Protein AF-A0A5E4D288-F1 (afdb_monomer_lite)

Radius of gyration: 12.93 Å; chains: 1; bounding box: 35×26×31 Å

InterPro domains:
  IPR019025 Cordon-bleu, ubiquitin-like domain [PF09469] (1-74)
  IPR039895 Protein cordon-bleu-like [PTHR21557] (2-84)

Foldseek 3Di:
DEAEPPHDDDDDDDPQFDFQLVCLVVVCVRVVADSVFKFKAQDPVVPDGDDRRGGCVRVVHPYIYIYGRPVVVPDPDDDPPPDD

Secondary structure (DSSP, 8-state):
-EEETTTEEE-----TTSBHHHHHHHHHHHHT--TTSEEEESSTTT-PBP-TTSBTTTTT-S-EEEEE-TTGGG----------

pLDDT: mean 85.33, std 17.64, range [35.34, 97.94]

Sequence (84 aa):
MINFKKTQKAIVIVSPHAPLQELAPVICSKCEFDPLHILLMKDYQSQEPLDLTKSLNDLGLRELYAMDISRATSVTAFNKSSLQ

Organism: Marmota monax (NCBI:txid9995)

Structure (mmCIF, N/CA/C/O backbone):
data_AF-A0A5E4D288-F1
#
_entry.id   AF-A0A5E4D288-F1
#
loop_
_atom_site.group_PDB
_atom_site.id
_atom_site.type_symbol
_atom_site.label_atom_id
_atom_site.label_alt_id
_atom_site.label_comp_id
_atom_site.label_asym_id
_atom_site.label_entity_id
_atom_site.label_seq_id
_atom_site.pdbx_PDB_ins_code
_atom_site.Cartn_x
_atom_site.Cartn_y
_atom_site.Cartn_z
_atom_site.occupancy
_atom_site.B_iso_or_equiv
_atom_site.auth_seq_id
_atom_site.auth_comp_id
_atom_site.auth_asym_id
_atom_site.auth_atom_id
_atom_site.pdbx_PDB_model_num
ATOM 1 N N . MET A 1 1 ? 1.685 8.575 -2.349 1.00 94.38 1 MET A N 1
ATOM 2 C CA . MET A 1 1 ? 1.362 8.995 -0.961 1.00 94.38 1 MET A CA 1
ATOM 3 C C . MET A 1 1 ? 0.508 7.922 -0.306 1.00 94.38 1 MET A C 1
ATOM 5 O O . MET A 1 1 ? -0.306 7.327 -0.996 1.00 94.38 1 MET A O 1
ATOM 9 N N . ILE A 1 2 ? 0.708 7.643 0.979 1.00 96.19 2 ILE A N 1
ATOM 10 C CA . ILE A 1 2 ? -0.061 6.637 1.722 1.00 96.19 2 ILE A CA 1
ATOM 11 C C . ILE A 1 2 ? -0.917 7.357 2.760 1.00 96.19 2 ILE A C 1
ATOM 13 O O . ILE A 1 2 ? -0.375 8.038 3.626 1.00 96.19 2 ILE A O 1
ATOM 17 N N . ASN A 1 3 ? -2.234 7.219 2.679 1.00 95.75 3 ASN A N 1
ATOM 18 C CA . ASN A 1 3 ? -3.178 7.702 3.685 1.00 95.75 3 ASN A CA 1
ATOM 19 C C . ASN A 1 3 ? -3.481 6.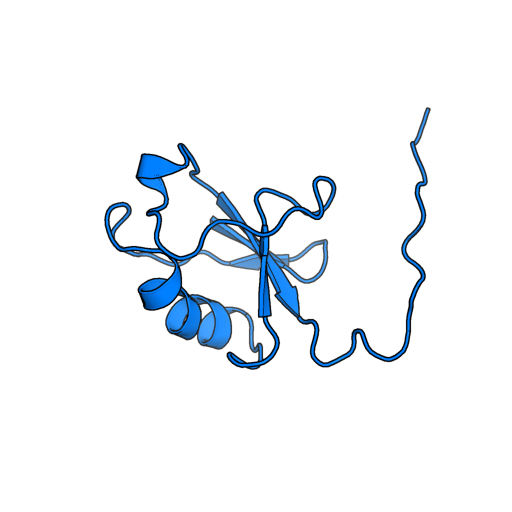557 4.664 1.00 95.75 3 ASN A C 1
ATOM 21 O O . ASN A 1 3 ? -3.637 5.420 4.237 1.00 95.75 3 ASN A O 1
ATOM 25 N N . PHE A 1 4 ? -3.547 6.811 5.967 1.00 94.25 4 PHE A N 1
ATOM 26 C CA . PHE A 1 4 ? -3.799 5.771 6.972 1.00 94.25 4 PHE A CA 1
ATOM 27 C C . PHE A 1 4 ? -4.365 6.383 8.260 1.00 94.25 4 PHE A C 1
ATOM 29 O O . PHE A 1 4 ? -4.363 7.602 8.432 1.00 94.25 4 PHE A O 1
ATOM 36 N N . LYS A 1 5 ? -4.908 5.557 9.169 1.00 90.12 5 LYS A N 1
ATOM 37 C CA . LYS A 1 5 ? -5.503 6.012 10.452 1.00 90.12 5 LYS A CA 1
ATOM 38 C C . LYS A 1 5 ? -6.480 7.201 10.281 1.00 90.12 5 LYS A C 1
ATOM 40 O O . LYS A 1 5 ? -6.562 8.078 11.135 1.00 90.12 5 LYS A O 1
ATOM 45 N N . LYS A 1 6 ? -7.217 7.224 9.160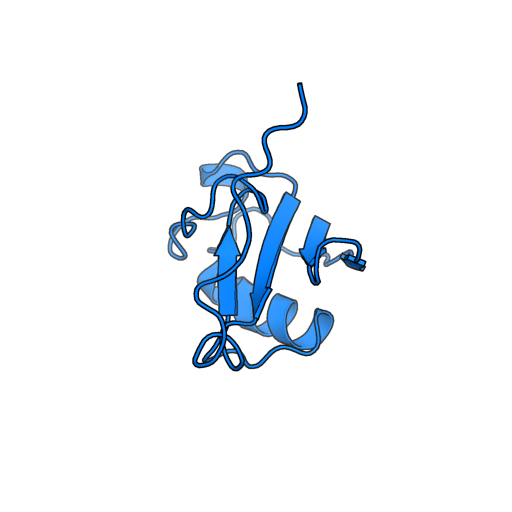 1.00 86.69 6 LYS A N 1
ATOM 46 C CA . LYS A 1 6 ? -8.168 8.259 8.679 1.00 86.69 6 LYS A CA 1
ATOM 47 C C . LYS A 1 6 ? -7.577 9.649 8.406 1.00 86.69 6 LYS A C 1
ATOM 49 O O . LYS A 1 6 ? -7.923 10.240 7.391 1.00 86.69 6 LYS A O 1
ATOM 54 N N . THR A 1 7 ? -6.710 10.167 9.267 1.00 88.69 7 THR A N 1
ATOM 55 C CA . THR A 1 7 ? -6.178 11.539 9.185 1.00 88.69 7 THR A CA 1
ATOM 56 C C . THR A 1 7 ? -4.676 11.603 8.922 1.00 88.69 7 THR A C 1
ATOM 58 O O . THR A 1 7 ? -4.155 12.684 8.655 1.00 88.69 7 THR A O 1
ATOM 61 N N . GLN A 1 8 ? -3.966 10.475 8.986 1.00 94.00 8 GLN A N 1
ATOM 62 C CA . GLN A 1 8 ? -2.513 10.441 8.850 1.00 94.00 8 GLN A CA 1
ATOM 63 C C . GLN A 1 8 ? -2.094 10.174 7.407 1.00 94.00 8 GLN A C 1
ATOM 65 O O . GLN A 1 8 ? -2.784 9.490 6.646 1.00 94.00 8 GLN A O 1
ATOM 70 N N . LYS A 1 9 ? -0.937 10.723 7.031 1.00 96.00 9 LYS A N 1
ATOM 71 C CA . LYS A 1 9 ? -0.337 10.538 5.711 1.00 96.00 9 LYS A CA 1
ATOM 72 C C . LYS A 1 9 ? 1.153 10.267 5.842 1.00 96.00 9 LYS A C 1
ATOM 74 O O . LYS A 1 9 ? 1.828 10.879 6.664 1.00 96.00 9 LYS A O 1
ATOM 79 N N . ALA A 1 10 ? 1.665 9.373 5.008 1.00 95.50 10 ALA A N 1
ATOM 80 C CA . ALA A 1 10 ? 3.080 9.067 4.891 1.00 95.50 10 ALA A CA 1
ATOM 81 C C . ALA A 1 10 ? 3.520 9.160 3.428 1.00 95.50 10 ALA A C 1
ATOM 83 O O . ALA A 1 10 ? 2.802 8.778 2.499 1.00 95.50 10 ALA A O 1
ATOM 84 N N . ILE A 1 11 ? 4.735 9.658 3.221 1.00 95.44 11 ILE A N 1
ATOM 85 C CA . ILE A 1 11 ? 5.392 9.642 1.917 1.00 95.44 11 ILE A CA 1
ATOM 86 C C . ILE A 1 11 ? 6.329 8.437 1.891 1.00 95.44 11 ILE A C 1
ATOM 88 O O . ILE A 1 11 ? 7.176 8.277 2.771 1.00 95.44 11 ILE A O 1
ATOM 92 N N . VAL A 1 12 ? 6.155 7.600 0.872 1.00 93.25 12 VAL A N 1
ATOM 93 C CA . VAL A 1 12 ? 7.041 6.480 0.555 1.00 93.25 12 VAL A CA 1
ATOM 94 C C . VAL A 1 12 ? 7.489 6.672 -0.886 1.00 93.25 12 VAL A C 1
ATOM 96 O O . VAL A 1 12 ? 6.653 6.905 -1.763 1.00 93.25 12 VAL A O 1
ATOM 99 N N . ILE A 1 13 ? 8.799 6.619 -1.113 1.00 94.12 13 ILE A N 1
ATOM 100 C CA . ILE A 1 13 ? 9.386 6.666 -2.451 1.00 94.12 13 ILE A CA 1
ATOM 101 C C . ILE A 1 13 ? 9.570 5.223 -2.910 1.00 94.12 13 ILE A C 1
ATOM 103 O O . ILE A 1 13 ? 10.281 4.453 -2.271 1.00 94.12 13 ILE A O 1
ATOM 107 N N . VAL A 1 14 ? 8.885 4.861 -3.989 1.00 93.19 14 VAL A N 1
ATOM 108 C CA . VAL A 1 14 ? 8.821 3.506 -4.550 1.00 93.19 14 VAL A CA 1
ATOM 109 C C . VAL A 1 14 ? 8.857 3.585 -6.072 1.00 93.19 14 VAL A C 1
ATOM 111 O O . VAL A 1 14 ? 8.595 4.645 -6.645 1.00 93.19 14 VAL A O 1
ATOM 114 N N . SER A 1 15 ? 9.131 2.460 -6.733 1.00 95.25 15 SER A N 1
ATOM 115 C CA . SER A 1 15 ? 8.879 2.350 -8.170 1.00 95.25 15 SER A CA 1
ATOM 116 C C . SER A 1 15 ? 7.366 2.337 -8.425 1.00 95.25 15 SER A C 1
ATOM 118 O O . SER A 1 15 ? 6.672 1.501 -7.844 1.00 95.25 15 SER A O 1
ATOM 120 N N . PRO A 1 16 ? 6.829 3.203 -9.303 1.00 94.31 16 PRO A N 1
ATOM 121 C CA . PRO A 1 16 ? 5.401 3.212 -9.618 1.00 94.31 16 PRO A CA 1
ATOM 122 C C . PRO A 1 16 ? 4.975 2.036 -10.511 1.00 94.31 16 PRO A C 1
ATOM 124 O O . PRO A 1 16 ? 3.780 1.839 -10.711 1.00 94.31 16 PRO A O 1
ATOM 127 N N . HIS A 1 17 ? 5.940 1.278 -11.043 1.00 96.94 17 HIS A N 1
ATOM 128 C CA . HIS A 1 17 ? 5.728 0.098 -11.886 1.00 96.94 17 HIS A CA 1
ATOM 129 C C . HIS A 1 17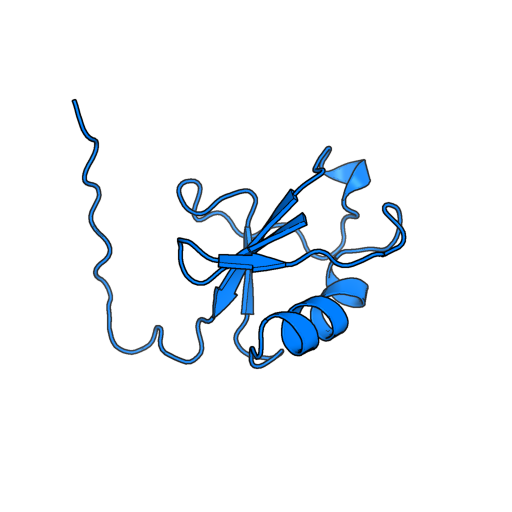 ? 5.840 -1.223 -11.118 1.00 96.94 17 HIS A C 1
ATOM 131 O O . HIS A 1 17 ? 5.502 -2.267 -11.664 1.00 96.94 17 HIS A O 1
ATOM 137 N N . ALA A 1 18 ? 6.328 -1.196 -9.874 1.00 96.88 18 ALA A N 1
ATOM 138 C CA . ALA A 1 18 ? 6.356 -2.392 -9.043 1.00 96.88 18 ALA A CA 1
ATOM 139 C C . ALA A 1 18 ? 4.926 -2.758 -8.607 1.00 96.88 18 ALA A C 1
ATOM 141 O O . ALA A 1 18 ? 4.129 -1.852 -8.321 1.00 96.88 18 ALA A O 1
ATOM 142 N N . PRO A 1 19 ? 4.586 -4.056 -8.544 1.00 97.19 19 PRO A N 1
ATOM 143 C CA . PRO A 1 19 ? 3.278 -4.489 -8.082 1.00 97.19 19 PRO A CA 1
ATOM 144 C C . PRO A 1 19 ? 3.108 -4.161 -6.596 1.00 97.19 19 PRO A C 1
ATOM 146 O O . PRO A 1 19 ? 4.057 -4.213 -5.808 1.00 97.19 19 PRO A O 1
ATOM 149 N N . LEU A 1 20 ? 1.884 -3.833 -6.186 1.00 96.12 20 LEU A N 1
ATOM 150 C CA . LEU A 1 20 ? 1.588 -3.408 -4.817 1.00 96.12 20 LEU A CA 1
ATOM 151 C C . LEU A 1 20 ? 1.984 -4.451 -3.762 1.00 96.12 20 LEU A C 1
ATOM 153 O O . LEU A 1 20 ? 2.382 -4.061 -2.667 1.00 96.12 20 LEU A O 1
ATOM 157 N N . GLN A 1 21 ? 1.931 -5.749 -4.077 1.00 94.69 21 GLN A N 1
ATOM 158 C CA . GLN A 1 21 ? 2.373 -6.818 -3.171 1.00 94.69 21 GLN A CA 1
ATOM 159 C C . GLN A 1 21 ? 3.848 -6.688 -2.755 1.00 94.69 21 GLN A C 1
ATOM 161 O O . GLN A 1 21 ? 4.186 -6.970 -1.609 1.00 94.69 21 GLN A O 1
ATOM 166 N N . GLU A 1 22 ? 4.721 -6.204 -3.644 1.00 94.81 22 GLU A N 1
ATOM 167 C CA . GLU A 1 22 ? 6.137 -5.963 -3.331 1.00 94.81 22 GLU A CA 1
ATOM 168 C C . GLU A 1 22 ? 6.323 -4.691 -2.496 1.00 94.81 22 GLU A C 1
ATOM 170 O O . GLU A 1 22 ? 7.267 -4.572 -1.716 1.00 94.81 22 GLU A O 1
ATOM 175 N N . LEU A 1 23 ? 5.401 -3.736 -2.634 1.00 94.19 23 LEU A N 1
ATOM 176 C CA . LEU A 1 23 ? 5.413 -2.478 -1.891 1.00 94.19 23 LEU A CA 1
ATOM 177 C C . LEU A 1 23 ? 4.761 -2.607 -0.509 1.00 94.19 23 LEU A C 1
ATOM 179 O O . LEU A 1 23 ? 5.045 -1.798 0.379 1.00 94.19 23 LEU A O 1
ATOM 183 N N . ALA A 1 24 ? 3.911 -3.616 -0.304 1.00 92.94 24 ALA A N 1
ATOM 184 C CA . ALA A 1 24 ? 3.163 -3.821 0.929 1.00 92.94 24 ALA A CA 1
ATOM 185 C C . ALA A 1 24 ? 4.062 -3.874 2.180 1.00 92.94 24 ALA A C 1
ATOM 187 O O . ALA A 1 24 ? 3.762 -3.132 3.117 1.00 92.94 24 ALA A O 1
ATOM 188 N N . PRO A 1 25 ? 5.197 -4.605 2.223 1.00 93.12 25 PRO A N 1
ATOM 189 C CA . PRO A 1 25 ? 6.077 -4.606 3.396 1.00 93.12 25 PRO A CA 1
ATOM 190 C C . PRO A 1 25 ? 6.652 -3.222 3.726 1.00 93.12 25 PRO A C 1
ATOM 192 O O . PRO A 1 25 ? 6.742 -2.842 4.895 1.00 93.12 25 PRO A O 1
ATOM 195 N N . VAL A 1 26 ? 6.994 -2.434 2.701 1.00 94.12 26 VAL A N 1
ATOM 196 C CA . VAL A 1 26 ? 7.519 -1.068 2.865 1.00 94.12 26 VAL A CA 1
ATOM 197 C C . VAL A 1 26 ? 6.438 -0.146 3.427 1.00 94.12 26 VAL A C 1
ATOM 199 O O . VAL A 1 26 ? 6.695 0.634 4.346 1.00 94.12 26 VAL A O 1
ATOM 202 N N . ILE A 1 27 ? 5.214 -0.257 2.905 1.00 94.25 27 ILE A N 1
ATOM 203 C CA . ILE A 1 27 ? 4.051 0.489 3.393 1.00 94.25 27 ILE A CA 1
ATOM 204 C C . ILE A 1 27 ? 3.755 0.114 4.850 1.00 94.25 27 ILE A C 1
ATOM 206 O O . ILE A 1 27 ? 3.596 1.006 5.681 1.00 94.25 27 ILE A O 1
ATOM 210 N N . CYS A 1 28 ? 3.750 -1.180 5.179 1.00 93.19 28 CYS A N 1
ATOM 211 C CA . CYS A 1 28 ? 3.506 -1.675 6.535 1.00 93.19 28 CYS A CA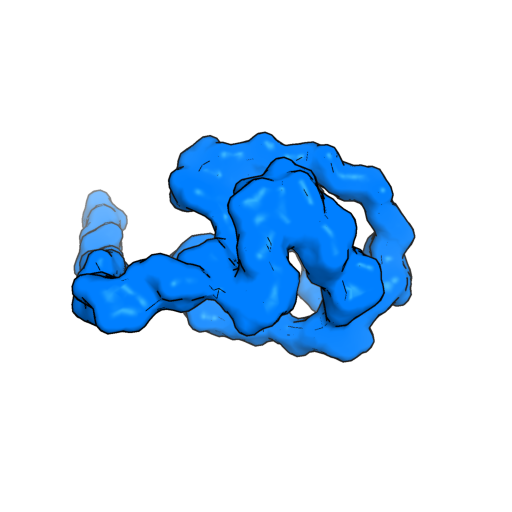 1
ATOM 212 C C . CYS A 1 28 ? 4.529 -1.131 7.524 1.00 93.19 28 CYS A C 1
ATOM 214 O O . CYS A 1 28 ? 4.151 -0.559 8.543 1.00 93.19 28 CYS A O 1
ATOM 216 N N . SER A 1 29 ? 5.818 -1.227 7.190 1.00 93.56 29 SER A N 1
ATOM 217 C CA . SER A 1 29 ? 6.891 -0.678 8.019 1.00 93.56 29 SER A CA 1
ATOM 218 C C . SER A 1 29 ? 6.720 0.827 8.243 1.00 93.56 29 SER A C 1
ATOM 220 O O . SER A 1 29 ? 6.903 1.307 9.359 1.00 93.56 29 SER A O 1
ATOM 222 N N . LYS A 1 30 ? 6.306 1.578 7.212 1.00 94.12 30 LYS A N 1
ATOM 223 C CA . LYS A 1 30 ? 6.115 3.029 7.322 1.00 94.12 30 LYS A CA 1
ATOM 224 C C . LYS A 1 30 ? 4.887 3.427 8.143 1.00 94.12 30 LYS A C 1
ATOM 226 O O . LYS A 1 30 ? 4.921 4.459 8.808 1.00 94.12 30 LYS A O 1
ATOM 231 N N . CYS A 1 31 ? 3.813 2.651 8.056 1.00 92.81 31 CYS A N 1
ATOM 232 C CA . CYS A 1 31 ? 2.553 2.899 8.758 1.00 92.81 31 CYS A CA 1
ATOM 233 C C . CYS A 1 31 ? 2.475 2.222 10.136 1.00 92.81 31 CYS A C 1
ATOM 235 O O . CYS A 1 31 ? 1.483 2.422 10.838 1.00 92.81 31 CYS A O 1
ATOM 237 N N . GLU A 1 32 ? 3.508 1.460 10.515 1.00 92.56 32 GLU A N 1
ATOM 238 C CA . GLU A 1 32 ? 3.565 0.646 11.737 1.00 92.56 32 GLU A CA 1
ATOM 239 C C . GLU A 1 32 ? 2.430 -0.393 11.793 1.00 92.56 32 GLU A C 1
ATOM 241 O O . GLU A 1 32 ? 1.793 -0.588 12.828 1.00 92.56 32 GLU A O 1
ATOM 246 N N . PHE A 1 33 ? 2.142 -1.026 10.652 1.00 92.81 33 PHE A N 1
ATOM 247 C CA . PHE A 1 33 ? 1.111 -2.058 10.510 1.00 92.81 33 PHE A CA 1
ATOM 248 C C . PHE A 1 33 ? 1.714 -3.457 10.421 1.00 92.81 33 PHE A C 1
ATOM 250 O O . PHE A 1 33 ? 2.852 -3.636 9.987 1.00 92.81 33 PHE A O 1
ATOM 257 N N . ASP A 1 34 ? 0.912 -4.452 10.800 1.00 89.19 34 ASP A N 1
ATOM 258 C CA . ASP A 1 34 ? 1.231 -5.858 10.582 1.00 89.19 34 ASP A CA 1
ATOM 259 C C . ASP A 1 34 ? 1.006 -6.219 9.098 1.00 89.19 34 ASP A C 1
ATOM 261 O O . ASP A 1 34 ? -0.107 -6.034 8.593 1.00 89.19 34 ASP A O 1
ATOM 265 N N . PRO A 1 35 ? 2.024 -6.738 8.383 1.00 85.88 35 PRO A N 1
ATOM 266 C CA . PRO A 1 35 ? 1.902 -7.115 6.976 1.00 85.88 35 PRO A CA 1
ATOM 267 C C . PRO A 1 35 ? 0.893 -8.233 6.700 1.00 85.88 35 PRO A C 1
ATOM 269 O O . PRO A 1 35 ? 0.428 -8.345 5.568 1.00 85.88 35 PRO A O 1
ATOM 272 N N . LEU A 1 36 ? 0.529 -9.042 7.699 1.00 86.38 36 LEU A N 1
ATOM 273 C CA . LEU A 1 36 ? -0.512 -10.067 7.563 1.00 86.38 36 LEU A CA 1
ATOM 274 C C . LEU A 1 36 ? -1.926 -9.494 7.696 1.00 86.38 36 LEU A C 1
ATOM 276 O O . LEU A 1 36 ? -2.894 -10.131 7.286 1.00 86.38 36 LEU A O 1
ATOM 280 N N . HIS A 1 37 ? -2.051 -8.292 8.255 1.00 88.62 37 HIS A N 1
ATOM 281 C CA . HIS A 1 37 ? -3.325 -7.693 8.626 1.00 88.62 37 HIS A CA 1
ATOM 282 C C . HIS A 1 37 ? -3.465 -6.276 8.062 1.00 88.62 37 HIS A C 1
ATOM 284 O O . HIS A 1 37 ? -3.912 -5.356 8.750 1.00 88.62 37 HIS A O 1
ATOM 290 N N . ILE A 1 38 ? -3.107 -6.103 6.790 1.00 90.38 38 ILE A N 1
ATOM 291 C CA . ILE A 1 38 ? -3.247 -4.844 6.058 1.00 90.38 38 ILE A CA 1
ATOM 292 C C . ILE A 1 38 ? -4.199 -4.997 4.871 1.00 90.38 38 ILE A C 1
ATOM 294 O O . ILE A 1 38 ? -4.189 -6.000 4.161 1.00 90.38 38 ILE A O 1
ATOM 298 N N . LEU A 1 39 ? -4.983 -3.952 4.619 1.00 92.50 39 LEU A N 1
ATOM 299 C CA . LEU A 1 39 ? -5.762 -3.788 3.402 1.00 92.50 39 LEU A CA 1
ATOM 300 C C . LEU A 1 39 ? -5.357 -2.493 2.695 1.00 92.50 39 LEU A C 1
ATOM 302 O O . LEU A 1 39 ? -5.360 -1.421 3.305 1.00 92.50 39 LEU A O 1
ATOM 306 N N . LEU A 1 40 ? -5.007 -2.586 1.410 1.00 94.50 40 LEU A N 1
ATOM 307 C CA . LEU A 1 40 ? -4.738 -1.424 0.562 1.00 94.50 40 LEU A CA 1
ATOM 308 C C . LEU A 1 40 ? -5.981 -1.104 -0.266 1.00 94.50 40 LEU A C 1
ATOM 310 O O . LEU A 1 40 ? -6.559 -1.998 -0.872 1.00 94.50 40 LEU A O 1
ATOM 314 N N . MET A 1 41 ? -6.384 0.162 -0.295 1.00 94.88 41 MET A N 1
ATOM 315 C CA . MET A 1 41 ? -7.601 0.642 -0.961 1.00 94.88 41 MET A CA 1
ATOM 316 C C . MET A 1 41 ? -7.301 1.942 -1.709 1.00 94.88 41 MET A C 1
ATOM 318 O O . MET A 1 41 ? -6.320 2.619 -1.402 1.00 94.88 41 MET A O 1
ATOM 322 N N . LYS A 1 42 ? -8.146 2.341 -2.663 1.00 93.56 42 LYS A N 1
ATOM 323 C CA . LYS A 1 42 ? -7.996 3.641 -3.345 1.00 93.56 42 LYS A CA 1
ATOM 324 C C . LYS A 1 42 ? -8.111 4.813 -2.365 1.00 93.56 42 LYS A C 1
ATOM 326 O O . LYS A 1 42 ? -7.269 5.706 -2.337 1.00 93.56 42 LYS A O 1
ATOM 331 N N . ASP A 1 43 ? -9.141 4.771 -1.535 1.00 89.81 43 ASP A N 1
ATOM 332 C CA . ASP A 1 43 ? -9.444 5.748 -0.499 1.00 89.81 43 ASP A CA 1
ATOM 333 C C . ASP A 1 43 ? -10.261 5.073 0.615 1.00 89.81 43 ASP A C 1
ATOM 335 O O . ASP A 1 43 ? -10.702 3.932 0.475 1.00 89.81 43 ASP A O 1
ATOM 339 N N . TYR A 1 44 ? -10.452 5.770 1.738 1.00 86.56 44 TYR A N 1
ATOM 340 C CA . TYR A 1 44 ? -11.188 5.230 2.888 1.00 86.56 44 TYR A CA 1
ATOM 341 C C . TYR A 1 44 ? -12.678 4.965 2.594 1.00 86.56 44 TYR A C 1
ATOM 343 O O . TYR A 1 44 ? -13.272 4.090 3.221 1.00 86.56 44 TYR A O 1
ATOM 351 N N . GLN A 1 45 ? -13.283 5.701 1.654 1.00 85.06 45 GLN A N 1
ATOM 352 C CA . GLN A 1 45 ? -14.725 5.652 1.388 1.00 85.06 45 GLN A CA 1
ATOM 353 C C . GLN A 1 45 ? -15.101 4.485 0.480 1.00 85.06 45 GLN A C 1
ATOM 355 O O . GLN A 1 45 ? -16.158 3.887 0.665 1.00 85.06 45 GLN A O 1
ATOM 360 N N . SER A 1 46 ? -14.232 4.161 -0.477 1.00 81.19 46 SER A N 1
ATOM 361 C CA . SER A 1 46 ? -14.446 3.095 -1.452 1.00 81.19 46 SER A CA 1
ATOM 362 C C . SER A 1 46 ? -14.552 1.727 -0.780 1.00 81.19 46 SER A C 1
ATOM 364 O O . SER A 1 46 ? -15.310 0.887 -1.245 1.00 81.19 46 SER A O 1
ATOM 366 N N . GLN A 1 47 ? -13.799 1.502 0.306 1.00 76.50 47 GLN A N 1
ATOM 367 C CA . GLN A 1 47 ? -13.704 0.220 1.028 1.00 76.50 47 GLN A CA 1
ATOM 368 C C . GLN A 1 47 ? -13.380 -1.003 0.143 1.00 76.50 47 GLN A C 1
ATOM 370 O O . GLN A 1 47 ? -13.468 -2.142 0.595 1.00 76.50 47 GLN A O 1
ATOM 375 N N . GLU A 1 48 ? -12.981 -0.772 -1.110 1.00 87.31 48 GLU A N 1
ATOM 376 C CA . GLU A 1 48 ? -12.650 -1.811 -2.073 1.00 87.31 48 GLU A CA 1
ATOM 377 C C . GLU A 1 48 ? -11.140 -2.093 -2.024 1.00 87.31 48 GLU A C 1
ATOM 379 O O . GLU A 1 48 ? -10.337 -1.160 -2.190 1.00 87.31 48 GLU A O 1
ATOM 384 N N . PRO A 1 49 ? -10.739 -3.357 -1.791 1.00 93.19 49 PRO A N 1
ATOM 385 C CA . PRO A 1 49 ? -9.346 -3.771 -1.861 1.00 93.19 49 PRO A CA 1
ATOM 386 C C . PRO A 1 49 ? -8.761 -3.525 -3.253 1.00 93.19 49 PRO A C 1
ATOM 388 O O . PRO A 1 49 ? -9.371 -3.865 -4.264 1.00 93.19 49 PRO A O 1
ATOM 391 N N . LEU A 1 50 ? -7.544 -2.993 -3.310 1.00 95.75 50 LEU A N 1
ATOM 392 C CA . LEU A 1 50 ? -6.780 -2.933 -4.550 1.00 95.75 50 LEU A CA 1
ATOM 393 C C . LEU A 1 50 ? -6.263 -4.324 -4.921 1.00 95.75 50 LEU A C 1
ATOM 395 O O . LEU A 1 50 ? -5.850 -5.106 -4.064 1.00 95.75 50 LEU A O 1
ATOM 399 N N . ASP A 1 51 ? -6.214 -4.592 -6.222 1.00 95.50 51 ASP A N 1
ATOM 400 C CA . ASP A 1 51 ? -5.534 -5.762 -6.767 1.00 95.50 51 ASP A CA 1
ATOM 401 C C . ASP A 1 51 ? -4.020 -5.633 -6.540 1.00 95.50 51 ASP A C 1
ATOM 403 O O . ASP A 1 51 ? -3.349 -4.808 -7.165 1.00 95.50 51 ASP A O 1
ATOM 407 N N . LEU A 1 52 ? -3.483 -6.448 -5.627 1.00 95.06 52 LEU A N 1
ATOM 408 C CA . LEU A 1 52 ? -2.082 -6.368 -5.217 1.00 95.06 52 LEU A CA 1
ATOM 409 C C . LEU A 1 52 ? -1.096 -6.802 -6.313 1.00 95.06 52 LEU A C 1
ATOM 411 O O . LEU A 1 52 ? 0.099 -6.513 -6.210 1.00 95.06 52 LEU A O 1
ATOM 415 N N . THR A 1 53 ? -1.582 -7.471 -7.361 1.00 96.88 53 THR A N 1
ATOM 416 C CA . THR A 1 53 ? -0.764 -7.874 -8.513 1.00 96.88 53 THR A CA 1
ATOM 417 C C . THR A 1 53 ? -0.475 -6.707 -9.457 1.00 96.88 53 THR A C 1
ATOM 419 O O . THR A 1 53 ? 0.471 -6.773 -10.240 1.00 96.88 53 THR A O 1
ATOM 422 N N . LYS A 1 54 ? -1.252 -5.622 -9.363 1.00 97.81 54 LYS A N 1
ATOM 423 C CA . LYS A 1 54 ? -1.105 -4.423 -10.190 1.00 97.81 54 LYS A CA 1
ATOM 424 C C . LYS A 1 54 ? -0.173 -3.406 -9.553 1.00 97.81 54 LYS A C 1
ATOM 426 O O . LYS A 1 54 ? -0.015 -3.356 -8.332 1.00 97.81 54 LYS A O 1
ATOM 431 N N . SER A 1 55 ? 0.427 -2.567 -10.387 1.00 97.69 55 SER A N 1
ATOM 432 C CA . SER A 1 55 ? 1.216 -1.421 -9.942 1.00 97.69 55 SER A CA 1
ATOM 433 C C . SER A 1 55 ? 0.353 -0.174 -9.721 1.00 97.69 55 SER A C 1
ATOM 435 O O . SER A 1 55 ? -0.806 -0.099 -10.136 1.00 97.69 55 SER A O 1
ATOM 437 N N . LEU A 1 56 ? 0.933 0.855 -9.093 1.00 96.31 56 LEU A N 1
ATOM 438 C CA . LEU A 1 56 ? 0.290 2.169 -8.971 1.00 96.31 56 LEU A CA 1
ATOM 439 C C . LEU A 1 56 ? -0.062 2.757 -10.346 1.00 96.31 56 LEU A C 1
ATOM 441 O O . LEU A 1 56 ? -1.128 3.352 -10.499 1.00 96.31 56 LEU A O 1
ATOM 445 N N . ASN A 1 57 ? 0.804 2.559 -11.343 1.00 96.88 57 ASN A N 1
ATOM 446 C CA . ASN A 1 57 ? 0.567 3.030 -12.705 1.00 96.88 57 ASN A CA 1
ATOM 447 C C . ASN A 1 57 ? -0.566 2.274 -13.404 1.00 96.88 57 ASN A C 1
ATOM 449 O O . ASN A 1 57 ? -1.406 2.921 -14.025 1.00 96.88 57 ASN A O 1
ATOM 453 N N . ASP A 1 58 ? -0.639 0.949 -13.260 1.00 97.94 58 ASP A N 1
ATOM 454 C CA . ASP A 1 58 ? -1.724 0.146 -13.853 1.00 97.94 58 ASP A CA 1
ATOM 455 C C . ASP A 1 58 ? -3.097 0.544 -13.296 1.00 97.94 58 ASP A C 1
ATOM 457 O O . ASP A 1 58 ? -4.114 0.464 -13.984 1.00 97.94 58 ASP A O 1
ATOM 461 N N . LEU A 1 59 ? -3.121 0.987 -12.037 1.00 95.69 59 LEU A N 1
ATOM 462 C CA . LEU A 1 59 ? -4.316 1.464 -11.344 1.00 95.69 59 LEU A CA 1
ATOM 463 C C . LEU A 1 59 ? -4.580 2.968 -11.560 1.00 95.69 59 LEU A C 1
ATOM 465 O O . LEU A 1 59 ? -5.628 3.467 -11.150 1.00 95.69 59 LEU A O 1
ATOM 469 N N . GLY A 1 60 ? -3.646 3.708 -12.168 1.00 95.81 60 GLY A N 1
ATOM 470 C CA . GLY A 1 60 ? -3.741 5.161 -12.342 1.00 95.81 60 GLY A CA 1
ATOM 471 C C . GLY A 1 60 ? -3.710 5.951 -11.026 1.00 95.81 60 GLY A C 1
ATOM 472 O O . GLY A 1 60 ? -4.297 7.032 -10.938 1.00 95.81 60 GLY A O 1
ATOM 473 N N . LEU A 1 61 ? -3.057 5.421 -9.987 1.00 95.00 61 LEU A N 1
ATOM 474 C CA . LEU A 1 61 ? -3.054 5.978 -8.634 1.00 95.00 61 LEU A CA 1
ATOM 475 C C . LEU A 1 61 ? -1.748 6.714 -8.309 1.00 95.00 61 LEU A C 1
ATOM 477 O O . LEU A 1 61 ? -0.648 6.229 -8.554 1.00 95.00 61 LEU A O 1
ATOM 481 N N . ARG A 1 62 ? -1.867 7.882 -7.668 1.00 92.94 62 ARG A N 1
ATOM 482 C CA . ARG A 1 62 ? -0.735 8.607 -7.040 1.00 92.94 62 ARG A CA 1
ATOM 483 C C . ARG A 1 62 ? -0.721 8.466 -5.519 1.00 92.94 62 ARG A C 1
ATOM 485 O O . ARG A 1 62 ? 0.285 8.730 -4.848 1.00 92.94 62 ARG A O 1
ATOM 492 N N . GLU A 1 63 ? -1.853 8.056 -4.970 1.00 93.81 63 GLU A N 1
ATOM 493 C CA . GLU A 1 63 ? -2.042 7.778 -3.564 1.00 93.81 63 GLU A CA 1
ATOM 494 C C . GLU A 1 63 ? -2.953 6.575 -3.365 1.00 93.81 63 GLU A C 1
ATOM 496 O O . GLU A 1 63 ? -3.734 6.229 -4.248 1.00 93.81 63 GLU A O 1
ATOM 501 N N . LEU A 1 64 ? -2.812 5.947 -2.205 1.00 95.50 64 LEU A N 1
ATOM 502 C CA . LEU A 1 64 ? -3.679 4.874 -1.743 1.00 95.50 64 LEU A CA 1
ATOM 503 C C . LEU A 1 64 ? -3.928 5.035 -0.244 1.00 95.50 64 LEU A C 1
ATOM 505 O O . LEU A 1 64 ? -3.264 5.834 0.429 1.00 95.50 64 LEU A O 1
ATOM 509 N N . TYR A 1 65 ? -4.872 4.270 0.280 1.00 95.81 65 TYR A N 1
ATOM 510 C CA . TYR A 1 65 ? -5.163 4.157 1.697 1.00 95.81 65 TYR A CA 1
ATOM 511 C C . TYR A 1 65 ? -4.706 2.798 2.232 1.00 95.81 65 TYR A C 1
ATOM 513 O O . TYR A 1 65 ? -5.024 1.768 1.646 1.00 95.81 65 TYR A O 1
ATOM 521 N N . ALA A 1 66 ? -3.992 2.795 3.353 1.00 95.19 66 ALA A N 1
ATOM 522 C CA . ALA A 1 66 ? -3.633 1.603 4.105 1.00 95.19 66 ALA A CA 1
ATOM 523 C C . ALA A 1 66 ? -4.518 1.498 5.354 1.00 95.19 66 ALA A C 1
ATOM 525 O O . ALA A 1 66 ? -4.571 2.418 6.179 1.00 95.19 66 ALA A O 1
ATOM 526 N N . MET A 1 67 ? -5.198 0.366 5.501 1.00 93.06 67 MET A N 1
ATOM 527 C CA . MET A 1 67 ? -6.046 0.045 6.642 1.00 93.06 67 MET A CA 1
ATOM 528 C C . MET A 1 67 ? -5.454 -1.128 7.417 1.00 93.06 67 MET A C 1
ATOM 530 O O . MET A 1 67 ? -5.216 -2.189 6.853 1.00 93.06 67 MET A O 1
ATOM 534 N N . ASP A 1 68 ? -5.256 -0.932 8.715 1.00 90.81 68 ASP A N 1
ATOM 535 C CA . ASP A 1 68 ? -4.928 -2.007 9.644 1.00 90.81 68 ASP A CA 1
ATOM 536 C C . ASP A 1 68 ? -6.208 -2.761 10.019 1.00 90.81 68 ASP A C 1
ATOM 538 O O . ASP A 1 68 ? -7.134 -2.183 10.600 1.00 90.81 68 ASP A O 1
ATOM 542 N N . ILE A 1 69 ? -6.261 -4.042 9.664 1.00 88.69 69 ILE A N 1
ATOM 543 C CA . ILE A 1 69 ? -7.371 -4.944 9.973 1.00 88.69 69 ILE A CA 1
ATOM 544 C C . ILE A 1 69 ? -7.046 -5.906 11.121 1.00 88.69 69 ILE A C 1
ATOM 546 O O . ILE A 1 69 ? -7.914 -6.689 11.503 1.00 88.69 69 ILE A O 1
ATOM 550 N N . SER A 1 70 ? -5.869 -5.806 11.754 1.00 83.44 70 SER A N 1
ATOM 551 C CA . SER A 1 70 ? -5.508 -6.638 12.921 1.00 83.44 70 SER A CA 1
ATOM 552 C C . SER A 1 70 ? -6.461 -6.406 14.096 1.00 83.44 70 SER A C 1
ATOM 554 O O . SER A 1 70 ? -6.739 -7.301 14.888 1.00 83.44 70 SER A O 1
ATOM 556 N N . ARG A 1 71 ? -7.012 -5.190 14.177 1.00 67.50 71 ARG A N 1
ATOM 557 C CA . ARG A 1 71 ? -7.988 -4.758 15.187 1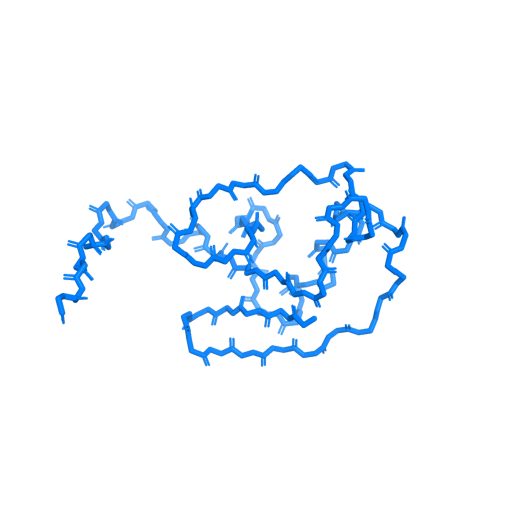.00 67.50 71 ARG A CA 1
ATOM 558 C C . ARG A 1 71 ? -9.434 -4.808 14.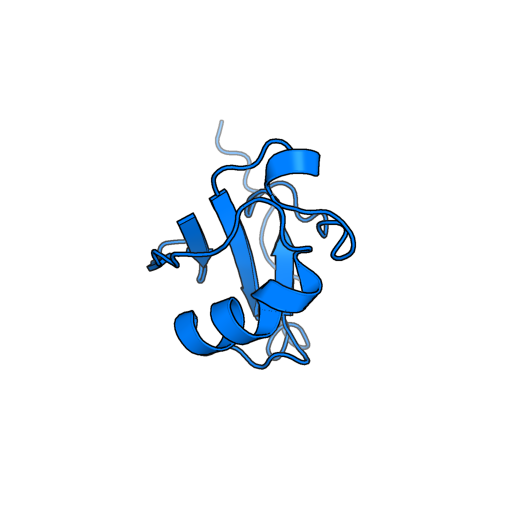687 1.00 67.50 71 ARG A C 1
ATOM 560 O O . ARG A 1 71 ? -10.349 -4.470 15.438 1.00 67.50 71 ARG A O 1
ATOM 567 N N . ALA A 1 72 ? -9.661 -5.194 13.428 1.00 59.12 72 ALA A N 1
ATOM 568 C CA . ALA A 1 72 ? -10.984 -5.169 12.805 1.00 59.12 72 ALA A CA 1
ATOM 569 C C . ALA A 1 72 ? -11.906 -6.309 13.270 1.00 59.12 72 ALA A C 1
ATOM 571 O O . ALA A 1 72 ? -13.098 -6.270 12.978 1.00 59.12 72 ALA A O 1
ATOM 572 N N . THR A 1 73 ? -11.422 -7.261 14.077 1.00 47.34 73 THR A N 1
ATOM 573 C CA . THR A 1 73 ? -12.275 -8.282 14.713 1.00 47.34 73 THR A CA 1
ATOM 574 C C . THR A 1 73 ? -13.235 -7.728 15.772 1.00 47.34 73 THR A C 1
ATOM 576 O O . THR A 1 73 ? -14.062 -8.488 16.266 1.00 47.34 73 THR A O 1
ATOM 579 N N . SER A 1 74 ? -13.182 -6.434 16.116 1.00 43.84 74 SER A N 1
ATOM 580 C CA . SER A 1 74 ? -14.027 -5.879 17.188 1.00 43.84 74 SER A CA 1
ATOM 581 C C . SER A 1 74 ? -15.026 -4.800 16.773 1.00 43.84 74 SER A C 1
ATOM 583 O O . SER A 1 74 ? -15.815 -4.392 17.621 1.00 43.84 74 SER A O 1
ATOM 585 N N . VAL A 1 75 ? -15.047 -4.303 15.530 1.00 42.22 75 VAL A N 1
ATOM 586 C CA . VAL A 1 75 ? -15.955 -3.192 15.187 1.00 42.22 75 VAL A CA 1
ATOM 587 C C . VAL A 1 75 ? -16.438 -3.260 13.737 1.00 42.22 75 VAL A C 1
ATOM 589 O O . VAL A 1 75 ? -15.905 -2.605 12.843 1.00 42.22 75 VAL A O 1
ATOM 592 N N . THR A 1 76 ? -17.554 -3.956 13.535 1.00 44.41 76 THR A N 1
ATOM 593 C CA . THR A 1 76 ? -18.520 -3.752 12.439 1.00 44.41 76 THR A CA 1
ATOM 594 C C . THR A 1 76 ? -19.193 -2.373 12.532 1.00 44.41 76 THR A C 1
ATOM 596 O O . THR A 1 76 ? -20.411 -2.250 12.443 1.00 44.41 76 THR A O 1
ATOM 599 N N . ALA A 1 77 ? -18.448 -1.301 12.780 1.00 55.62 77 ALA A N 1
ATOM 600 C CA . ALA A 1 77 ? -19.042 0.021 12.920 1.00 55.62 77 ALA A CA 1
ATOM 601 C C . ALA A 1 77 ? -18.110 1.092 12.396 1.00 55.62 77 ALA A C 1
ATOM 603 O O . ALA A 1 77 ? -17.360 1.659 13.169 1.00 55.62 77 ALA A O 1
ATOM 604 N N . PHE A 1 78 ? -18.222 1.449 11.118 1.00 53.78 78 PHE A N 1
ATOM 605 C CA . PHE A 1 78 ? -17.927 2.824 10.724 1.00 53.78 78 PHE A CA 1
ATOM 606 C C . PHE A 1 78 ? -18.940 3.304 9.689 1.00 53.78 78 PHE A C 1
ATOM 608 O O . PHE A 1 78 ? -18.766 3.179 8.484 1.00 53.78 78 PHE A O 1
ATOM 615 N N . ASN A 1 79 ? -20.039 3.796 10.263 1.00 46.16 79 ASN A N 1
ATOM 616 C CA . ASN A 1 79 ? -21.016 4.752 9.759 1.00 46.16 79 ASN A CA 1
ATOM 617 C C . ASN A 1 79 ? -20.880 5.155 8.285 1.00 46.16 79 ASN A C 1
ATOM 619 O O . ASN A 1 79 ? -20.021 5.954 7.912 1.00 46.16 79 ASN A O 1
ATOM 623 N N . LYS A 1 80 ? -21.885 4.750 7.501 1.00 41.03 80 LYS A N 1
ATOM 624 C CA . LYS A 1 80 ? -22.436 5.595 6.441 1.00 41.03 80 LYS A CA 1
ATOM 625 C C . LYS A 1 80 ? -22.983 6.879 7.078 1.00 41.03 80 LYS A C 1
ATOM 627 O O . LYS A 1 80 ? -24.183 7.002 7.288 1.00 41.03 80 LYS A O 1
ATOM 632 N N . SER A 1 81 ? -22.129 7.834 7.412 1.00 41.91 81 SER A N 1
ATOM 633 C CA . SER A 1 81 ? -22.566 9.219 7.583 1.00 41.91 81 SER A CA 1
ATOM 634 C C . SER A 1 81 ? -22.153 9.973 6.331 1.00 41.91 81 SER A C 1
ATOM 636 O O . SER A 1 81 ? -21.096 10.597 6.269 1.00 41.91 81 SER A O 1
ATOM 638 N N . SER A 1 82 ? -23.003 9.823 5.313 1.00 44.62 82 SER A N 1
ATOM 639 C CA . SER A 1 82 ? -23.159 10.800 4.245 1.00 44.62 82 SER A CA 1
ATOM 640 C C . SER A 1 82 ? -23.477 12.130 4.924 1.00 44.62 82 SER A C 1
ATOM 642 O O . SER A 1 82 ? -24.519 12.244 5.565 1.00 44.62 82 SER A O 1
ATOM 644 N N . LEU A 1 83 ? -22.569 13.099 4.861 1.00 42.53 83 LEU A N 1
ATOM 645 C CA . LEU A 1 83 ? -22.914 14.471 5.207 1.00 42.53 83 LEU A CA 1
ATOM 646 C C . LEU A 1 83 ? -23.520 15.108 3.956 1.00 42.53 83 LEU A C 1
ATOM 648 O O . LEU A 1 83 ? -22.855 15.215 2.925 1.00 42.53 83 LEU A O 1
ATOM 652 N N . GLN A 1 84 ? -24.822 15.385 4.084 1.00 35.34 84 GLN A N 1
ATOM 653 C CA . GLN A 1 84 ? -25.580 16.388 3.336 1.00 35.34 84 GLN A CA 1
ATOM 654 C C . GLN A 1 84 ? -24.862 17.737 3.297 1.00 35.34 84 GLN A C 1
ATOM 656 O O . GLN A 1 84 ? -24.120 18.035 4.262 1.00 35.34 84 GLN A O 1
#